Protein AF-A0A3D2W6P9-F1 (afdb_monomer_lite)

Structure (mmCIF, N/CA/C/O backbone):
data_AF-A0A3D2W6P9-F1
#
_entry.id   AF-A0A3D2W6P9-F1
#
loop_
_atom_site.group_PDB
_atom_site.id
_atom_site.type_symbol
_atom_site.label_atom_id
_atom_site.label_alt_id
_atom_site.label_comp_id
_atom_site.label_asym_id
_atom_site.label_entity_id
_atom_site.label_seq_id
_atom_site.pdbx_PDB_ins_code
_atom_site.Cartn_x
_atom_site.Cartn_y
_atom_site.Cartn_z
_atom_site.occupancy
_atom_site.B_iso_or_equiv
_atom_site.auth_seq_id
_atom_site.auth_comp_id
_atom_site.auth_asym_id
_atom_site.auth_atom_id
_atom_site.pdbx_PDB_model_num
ATOM 1 N N . MET A 1 1 ? -15.279 -8.819 -7.858 1.00 49.12 1 MET A N 1
ATOM 2 C CA . MET A 1 1 ? -14.500 -8.259 -6.736 1.00 49.12 1 MET A CA 1
ATOM 3 C C . MET A 1 1 ? -13.174 -8.991 -6.681 1.00 49.12 1 MET A C 1
ATOM 5 O O . MET A 1 1 ? -13.161 -10.176 -6.988 1.00 49.12 1 MET A O 1
ATOM 9 N N . GLY A 1 2 ? -12.069 -8.285 -6.439 1.00 54.91 2 GLY A N 1
ATOM 10 C CA . GLY A 1 2 ? -10.730 -8.873 -6.526 1.00 54.91 2 GLY A CA 1
ATOM 11 C C . GLY A 1 2 ? -10.516 -9.953 -5.467 1.00 54.91 2 GLY A C 1
ATOM 12 O O . GLY A 1 2 ? -10.884 -9.763 -4.313 1.00 54.91 2 GLY A O 1
ATOM 13 N N . THR A 1 3 ? -9.892 -11.067 -5.842 1.00 71.12 3 THR A N 1
ATOM 14 C CA . THR A 1 3 ? -9.556 -12.209 -4.966 1.00 71.12 3 THR A CA 1
ATOM 15 C C . THR A 1 3 ? -8.387 -11.905 -4.016 1.00 71.12 3 THR A C 1
ATOM 17 O O . THR A 1 3 ? -7.631 -12.796 -3.643 1.00 71.12 3 THR A O 1
ATOM 20 N N . HIS A 1 4 ? -8.178 -10.629 -3.687 1.00 79.50 4 HIS A N 1
ATOM 21 C CA . HIS A 1 4 ? -7.006 -10.133 -2.963 1.00 79.50 4 HIS A CA 1
ATOM 22 C C . HIS A 1 4 ? -7.247 -10.006 -1.456 1.00 79.50 4 HIS A C 1
ATOM 24 O O . HIS A 1 4 ? -6.294 -9.827 -0.705 1.00 79.50 4 HIS A O 1
ATOM 30 N N . ILE A 1 5 ? -8.503 -10.106 -1.013 1.00 87.06 5 ILE A N 1
ATOM 31 C CA . ILE A 1 5 ? -8.883 -10.078 0.399 1.00 87.06 5 ILE A CA 1
ATOM 32 C C . ILE A 1 5 ? -9.415 -11.456 0.758 1.00 87.06 5 ILE A C 1
ATOM 34 O O . ILE A 1 5 ? -10.319 -11.976 0.104 1.00 87.06 5 ILE A O 1
ATOM 38 N N . LYS A 1 6 ? -8.807 -12.062 1.774 1.00 90.44 6 LYS A N 1
ATOM 39 C CA . LYS A 1 6 ? -9.182 -13.385 2.257 1.00 90.44 6 LYS A CA 1
ATOM 40 C C . LYS A 1 6 ? -10.463 -13.286 3.093 1.00 90.44 6 LYS A C 1
ATOM 42 O O . LYS A 1 6 ? -10.614 -12.367 3.894 1.00 90.44 6 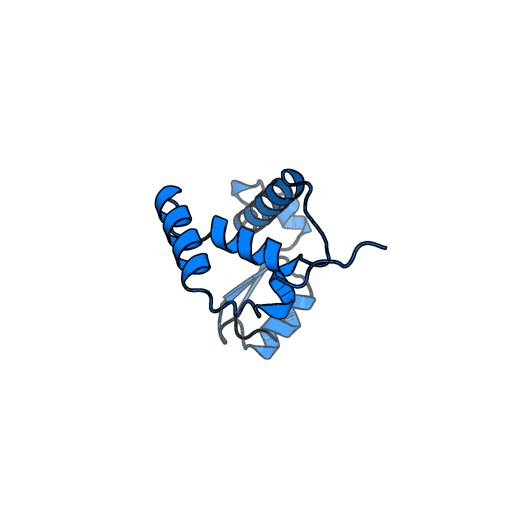LYS A O 1
ATOM 47 N N . GLU A 1 7 ? -11.368 -14.246 2.923 1.00 92.31 7 GLU A N 1
ATOM 48 C CA . GLU A 1 7 ? -12.567 -14.364 3.760 1.00 92.31 7 GLU A CA 1
ATOM 49 C C . GLU A 1 7 ? -12.202 -14.525 5.243 1.00 92.31 7 GLU A C 1
ATOM 51 O O . GLU A 1 7 ? -11.206 -15.171 5.590 1.00 92.31 7 GLU A O 1
ATOM 56 N N . GLY A 1 8 ? -13.005 -13.919 6.120 1.00 91.44 8 GLY A N 1
ATOM 57 C CA . GLY A 1 8 ? -12.770 -13.924 7.567 1.00 91.44 8 GLY A CA 1
ATOM 58 C C . GLY A 1 8 ? -11.585 -13.073 8.042 1.00 91.44 8 GLY A C 1
ATOM 59 O O . GLY A 1 8 ? -11.225 -13.140 9.217 1.00 91.44 8 GLY A O 1
ATOM 60 N N . SER A 1 9 ? -10.956 -12.281 7.166 1.00 93.50 9 SER A N 1
ATOM 61 C CA . SER A 1 9 ? -9.928 -11.309 7.561 1.00 93.50 9 SER A CA 1
ATOM 62 C C . SER A 1 9 ? -10.478 -10.210 8.485 1.00 93.50 9 SER A C 1
ATOM 64 O O . SER A 1 9 ? -11.688 -10.028 8.629 1.00 93.50 9 SER A O 1
ATOM 66 N N . HIS A 1 10 ? -9.564 -9.469 9.117 1.00 94.56 10 HIS A N 1
ATOM 67 C CA . HIS A 1 10 ? -9.880 -8.320 9.962 1.00 94.56 10 HIS A CA 1
ATOM 68 C C . HIS A 1 10 ? -9.603 -7.008 9.215 1.00 94.56 10 HIS A C 1
ATOM 70 O O . HIS A 1 10 ? -8.506 -6.830 8.683 1.00 94.56 10 HIS A O 1
ATOM 76 N N . LEU A 1 11 ? -10.591 -6.113 9.156 1.00 92.75 11 LEU A N 1
ATOM 77 C CA . LEU A 1 11 ? -10.521 -4.826 8.467 1.00 92.75 11 LEU A CA 1
ATOM 78 C C . LEU A 1 11 ? -10.464 -3.671 9.470 1.00 92.75 11 LEU A C 1
ATOM 80 O O . LEU A 1 11 ? -11.416 -3.458 10.213 1.00 92.75 11 LEU A O 1
ATOM 84 N N . VAL A 1 12 ? -9.397 -2.880 9.427 1.00 92.94 12 VAL A N 1
ATOM 85 C CA . VAL A 1 12 ? -9.272 -1.640 10.205 1.00 92.94 12 VAL A CA 1
ATOM 86 C C . VAL A 1 12 ? -9.541 -0.456 9.277 1.00 92.94 12 VAL A C 1
ATOM 88 O O . VAL A 1 12 ? -8.883 -0.344 8.241 1.00 92.94 12 VAL A O 1
ATOM 91 N N . HIS A 1 13 ? -10.526 0.391 9.590 1.00 91.31 13 HIS A N 1
ATOM 92 C CA . HIS A 1 13 ? -10.957 1.463 8.683 1.00 91.31 13 HIS A CA 1
ATOM 93 C C . HIS A 1 13 ? -11.546 2.694 9.395 1.00 91.31 13 HIS A C 1
ATOM 95 O O . HIS A 1 13 ? -11.805 2.691 10.593 1.00 91.31 13 HIS A O 1
ATOM 101 N N . ASP A 1 14 ? -11.781 3.755 8.624 1.00 88.50 14 ASP A N 1
ATOM 102 C CA . ASP A 1 14 ? -12.238 5.091 9.046 1.00 88.50 14 ASP A CA 1
ATOM 103 C C . ASP A 1 14 ? -13.773 5.266 9.103 1.00 88.50 14 ASP A C 1
ATOM 105 O O . ASP A 1 14 ? -14.289 6.387 9.117 1.00 88.50 14 ASP A O 1
ATOM 109 N N . GLY A 1 15 ? -14.513 4.155 9.055 1.00 86.75 15 GLY A N 1
ATOM 110 C CA . GLY A 1 15 ? -15.978 4.160 9.024 1.00 86.75 15 GLY A CA 1
ATOM 111 C C . GLY A 1 15 ? -16.638 4.400 7.665 1.00 86.75 15 GLY A C 1
ATOM 112 O O . GLY A 1 15 ? -17.863 4.543 7.599 1.00 86.75 15 GLY A O 1
ATOM 113 N N . GLU A 1 16 ? -15.890 4.409 6.551 1.00 86.12 16 GLU A N 1
ATOM 114 C CA . GLU A 1 16 ? -16.517 4.618 5.239 1.00 86.12 16 GLU A CA 1
ATOM 115 C C . GLU A 1 16 ? -17.581 3.547 4.910 1.00 86.12 16 GLU A C 1
ATOM 117 O O . GLU A 1 16 ? -17.364 2.339 5.034 1.00 86.12 16 GLU A O 1
ATOM 122 N N . LYS A 1 17 ? -18.758 3.986 4.438 1.00 86.06 17 LYS A N 1
ATOM 123 C CA . LYS A 1 17 ? -19.912 3.106 4.157 1.00 86.06 17 LYS A CA 1
ATOM 124 C C . LYS A 1 17 ? -19.617 2.028 3.113 1.00 86.06 17 LYS A C 1
ATOM 126 O O . LYS A 1 17 ? -20.239 0.968 3.151 1.00 86.06 17 LYS A O 1
ATOM 131 N N . SER A 1 18 ? -18.703 2.300 2.185 1.00 84.56 18 SER A N 1
ATOM 132 C CA . SER A 1 18 ? -18.274 1.366 1.140 1.00 84.56 18 SER A CA 1
ATOM 133 C C . SER A 1 18 ? -17.648 0.092 1.726 1.00 84.56 18 SER A C 1
ATOM 135 O O . SER A 1 18 ? -17.839 -0.991 1.171 1.00 84.56 18 SER A O 1
ATOM 137 N N . HIS A 1 19 ? -17.011 0.182 2.897 1.00 88.56 19 HIS A N 1
ATOM 138 C CA . HIS A 1 19 ? -16.408 -0.957 3.588 1.00 88.56 19 HIS A CA 1
ATOM 139 C C . HIS A 1 19 ? -17.437 -1.964 4.117 1.00 88.56 19 HIS A C 1
ATOM 141 O O . HIS A 1 19 ? -17.138 -3.153 4.193 1.00 88.56 19 HIS A O 1
ATOM 147 N N . ARG A 1 20 ? -18.677 -1.541 4.409 1.00 89.88 20 ARG A N 1
ATOM 148 C CA . ARG A 1 20 ? -19.727 -2.447 4.920 1.00 89.88 20 ARG A CA 1
ATOM 149 C C . ARG A 1 20 ? -20.062 -3.562 3.941 1.00 89.88 20 ARG A C 1
ATOM 151 O O . ARG A 1 20 ? -20.171 -4.715 4.339 1.00 89.88 20 ARG A O 1
ATOM 158 N N . VAL A 1 21 ? -20.141 -3.228 2.653 1.00 90.44 21 VAL A N 1
ATOM 159 C CA . VAL A 1 21 ? -20.403 -4.212 1.593 1.00 90.44 21 VAL A CA 1
ATOM 160 C C . VAL A 1 21 ? -19.303 -5.272 1.562 1.00 90.44 21 VAL A C 1
ATOM 162 O O . VAL A 1 21 ? -19.586 -6.454 1.399 1.00 90.44 21 VAL A O 1
ATOM 165 N N . LEU A 1 22 ? -18.050 -4.854 1.749 1.00 89.19 22 LEU A N 1
ATOM 166 C CA . LEU A 1 22 ? -16.906 -5.757 1.772 1.00 89.19 22 LEU A CA 1
ATOM 167 C C . LEU A 1 22 ? -16.933 -6.680 3.000 1.00 89.19 22 LEU A C 1
ATOM 169 O O . LEU A 1 22 ? -16.697 -7.880 2.864 1.00 89.19 22 LEU A O 1
ATOM 173 N N . ILE A 1 23 ? -17.253 -6.126 4.174 1.00 91.81 23 ILE A N 1
ATOM 174 C CA . ILE A 1 23 ? -17.369 -6.873 5.433 1.00 91.81 23 ILE A CA 1
ATOM 175 C C . ILE A 1 23 ? -18.445 -7.954 5.324 1.00 91.81 23 ILE A C 1
ATOM 177 O O . ILE A 1 23 ? -18.183 -9.111 5.640 1.00 91.81 23 ILE A O 1
ATOM 181 N N . GLU A 1 24 ? -19.629 -7.594 4.829 1.00 92.00 24 GLU A N 1
ATOM 182 C CA . GLU A 1 24 ? -20.757 -8.518 4.688 1.00 92.00 24 GLU A CA 1
ATOM 183 C C . GLU A 1 24 ? -20.469 -9.628 3.673 1.00 92.00 24 GLU A C 1
ATOM 185 O O . GLU A 1 24 ? -20.723 -10.799 3.947 1.00 92.00 24 GLU A O 1
ATOM 190 N N . GLN A 1 25 ? -19.917 -9.280 2.506 1.00 91.12 25 GLN A N 1
ATOM 191 C CA . GLN A 1 25 ? -19.705 -10.248 1.428 1.00 91.12 25 GLN A CA 1
ATOM 192 C C . GLN A 1 25 ? -18.583 -11.247 1.711 1.00 91.12 25 GLN A C 1
ATOM 194 O O . GLN A 1 25 ? -18.668 -12.382 1.252 1.00 91.12 25 GLN A O 1
ATOM 199 N N . LEU A 1 26 ? -17.542 -10.838 2.442 1.00 91.12 26 LEU A N 1
ATOM 200 C CA . LEU A 1 26 ? -16.392 -11.693 2.759 1.00 91.12 26 LEU A CA 1
ATOM 201 C C . LEU A 1 26 ? -16.409 -12.219 4.204 1.00 91.12 26 LEU A C 1
ATOM 203 O O . LEU A 1 26 ? -15.440 -12.847 4.638 1.00 91.12 26 LEU A O 1
ATOM 207 N N . GLY A 1 27 ? -17.479 -11.947 4.959 1.00 93.00 27 GLY A N 1
ATOM 208 C CA . GLY A 1 27 ? -17.606 -12.342 6.363 1.00 93.00 27 GLY A CA 1
ATOM 209 C C . GLY A 1 27 ? -16.464 -11.813 7.234 1.00 93.00 27 GLY A C 1
ATOM 210 O O . GLY A 1 27 ? -15.926 -12.554 8.056 1.00 93.00 27 GLY A O 1
ATOM 211 N N . LEU A 1 28 ? -16.033 -10.570 7.003 1.00 94.19 28 LEU A N 1
ATOM 212 C CA . LEU A 1 28 ? -14.902 -9.976 7.716 1.00 94.19 28 LEU A CA 1
ATOM 213 C C . LEU A 1 28 ? -15.290 -9.589 9.146 1.00 94.19 28 LEU A C 1
ATOM 215 O O . LEU A 1 28 ? -16.450 -9.330 9.457 1.00 94.19 28 LEU A O 1
ATOM 219 N N . THR A 1 29 ? -14.285 -9.478 10.005 1.00 95.50 29 THR A N 1
ATOM 220 C CA . THR A 1 29 ? -14.405 -8.708 11.251 1.00 95.50 29 THR A CA 1
ATOM 221 C C . THR A 1 29 ? -13.867 -7.302 11.009 1.00 95.50 29 THR A C 1
ATOM 223 O O . THR A 1 29 ? -13.025 -7.125 10.129 1.00 95.50 29 THR A O 1
ATOM 226 N N . SER A 1 30 ? -14.330 -6.297 11.754 1.00 94.38 30 SER A N 1
ATOM 227 C CA . SER A 1 30 ? -13.864 -4.923 11.548 1.00 94.38 30 SER A CA 1
ATOM 228 C C . SER A 1 30 ? -13.636 -4.142 12.835 1.00 94.38 30 SER A C 1
ATOM 230 O O . SER A 1 30 ? -14.313 -4.357 13.840 1.00 94.38 30 SER A O 1
ATOM 232 N N . GLU A 1 31 ? -12.691 -3.214 12.756 1.00 94.75 31 GLU A N 1
ATOM 233 C CA . GLU A 1 31 ? -12.420 -2.164 13.728 1.00 94.75 31 GLU A CA 1
ATOM 234 C C . GLU A 1 31 ? -12.590 -0.811 13.028 1.00 94.75 31 GLU A C 1
ATOM 236 O O . GLU A 1 31 ? -11.951 -0.530 12.010 1.00 94.75 31 GLU A O 1
ATOM 241 N N . GLU A 1 32 ? -13.507 0.001 13.549 1.00 94.00 32 GLU A N 1
ATOM 242 C CA . GLU A 1 32 ? -13.918 1.269 12.954 1.00 94.00 32 GLU A CA 1
ATOM 243 C C . GLU A 1 32 ? -13.451 2.433 13.830 1.00 94.00 32 GLU A C 1
ATOM 245 O O . GLU A 1 32 ? -13.693 2.449 15.038 1.00 94.00 32 GLU A O 1
ATOM 250 N N . TYR A 1 33 ? -12.822 3.422 13.201 1.00 92.06 33 TYR A N 1
AT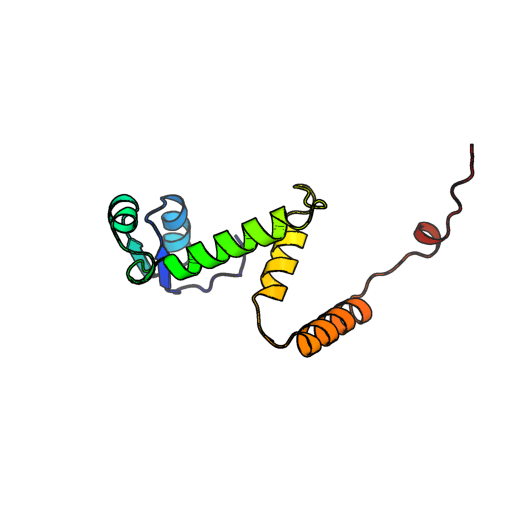OM 251 C CA . TYR A 1 33 ? -12.374 4.648 13.845 1.00 92.06 33 TYR A CA 1
ATOM 252 C C . TYR A 1 33 ? -13.075 5.862 13.243 1.00 92.06 33 TYR A C 1
ATOM 254 O O . TYR A 1 33 ? -13.041 6.071 12.033 1.00 92.06 33 TYR A O 1
ATOM 262 N N . ASP A 1 34 ? -13.681 6.690 14.093 1.00 90.06 34 ASP A N 1
ATOM 263 C CA . ASP A 1 34 ? -14.355 7.907 13.648 1.00 90.06 34 ASP A CA 1
ATOM 264 C C . ASP A 1 34 ? -13.347 8.941 13.123 1.00 90.06 34 ASP A C 1
ATOM 266 O O . ASP A 1 34 ? -12.398 9.331 13.808 1.00 90.06 34 ASP A O 1
ATOM 270 N N . SER A 1 35 ? -13.572 9.412 11.898 1.00 86.00 35 SER A N 1
ATOM 271 C CA . SER A 1 35 ? -12.684 10.362 11.224 1.00 86.00 35 SER A CA 1
ATOM 272 C C . SER A 1 35 ? -12.522 11.700 11.958 1.00 86.00 35 SER A C 1
ATOM 274 O O . SER A 1 35 ? -11.476 12.338 11.829 1.00 86.00 35 SER A O 1
ATOM 276 N N . ASP A 1 36 ? -13.533 12.168 12.691 1.00 88.31 36 ASP A N 1
ATOM 277 C CA . ASP A 1 36 ? -13.460 13.425 13.438 1.00 88.31 36 ASP A CA 1
ATOM 278 C C . ASP A 1 36 ? -12.708 13.260 14.760 1.00 88.31 36 ASP A C 1
ATOM 280 O O . ASP A 1 36 ? -12.034 14.198 15.192 1.00 88.31 36 ASP A O 1
ATOM 284 N N . GLU A 1 37 ? -12.736 12.069 15.358 1.00 89.38 37 GLU A N 1
ATOM 285 C CA . GLU A 1 37 ? -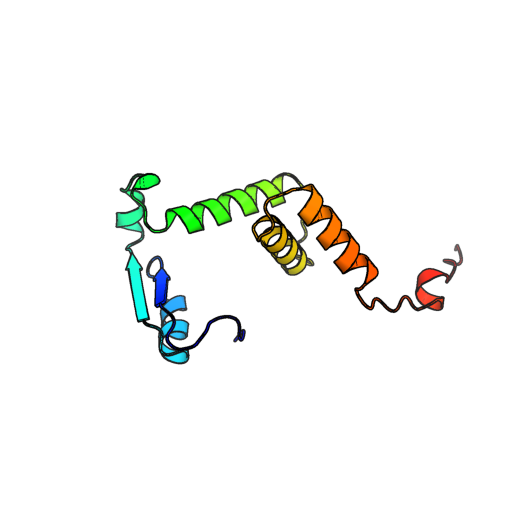11.867 11.731 16.486 1.00 89.38 37 GLU A CA 1
ATOM 286 C C . GLU A 1 37 ? -10.409 11.541 16.047 1.00 89.38 37 GLU A C 1
ATOM 288 O O . GLU A 1 37 ? -9.505 12.097 16.671 1.00 89.38 37 GLU A O 1
ATOM 293 N N . LEU A 1 38 ? -10.165 10.859 14.922 1.00 88.81 38 LEU A N 1
ATOM 294 C CA . LEU A 1 38 ? -8.812 10.637 14.395 1.00 88.81 38 LEU A CA 1
ATOM 295 C C . LEU A 1 38 ? -8.056 11.943 14.114 1.00 88.81 38 LEU A C 1
ATOM 297 O O . LEU A 1 38 ? -6.859 12.028 14.374 1.00 88.81 38 LEU A O 1
ATOM 301 N N . LYS A 1 39 ? -8.744 12.989 13.637 1.00 86.56 39 LYS A N 1
ATOM 302 C CA . LYS A 1 39 ? -8.143 14.316 13.381 1.00 86.56 39 LYS A CA 1
ATOM 303 C C . LYS A 1 39 ? -7.632 15.020 14.641 1.00 86.56 39 LYS A C 1
ATOM 305 O O . LYS A 1 39 ? -6.868 15.976 14.524 1.00 86.56 39 LYS A O 1
ATOM 310 N N . LYS A 1 40 ? -8.103 14.618 15.824 1.00 92.38 40 LYS A N 1
ATOM 311 C CA . LYS A 1 40 ? -7.690 15.198 17.112 1.00 92.38 40 LYS A CA 1
ATOM 312 C C . LYS A 1 40 ? -6.458 14.499 17.687 1.00 92.38 40 LYS A C 1
ATOM 314 O O . LYS A 1 40 ? -5.843 15.035 18.607 1.00 92.38 40 LYS A O 1
ATOM 319 N N . LEU A 1 41 ? -6.128 13.311 17.182 1.00 91.56 41 LEU A N 1
ATOM 320 C CA . LEU A 1 41 ? -4.971 12.535 17.608 1.00 91.56 41 LEU A CA 1
ATOM 321 C C . LEU A 1 41 ? -3.700 13.069 16.944 1.00 91.56 41 LEU A C 1
ATOM 323 O O . LEU A 1 41 ? -3.738 13.652 15.861 1.00 91.56 41 LEU A O 1
ATOM 327 N N . SER A 1 42 ? -2.560 12.864 17.603 1.00 92.06 42 SER A N 1
ATOM 328 C CA . SER A 1 42 ? -1.268 13.045 16.944 1.00 92.06 42 SER A CA 1
ATOM 329 C C . SER A 1 42 ? -1.022 11.900 15.957 1.00 92.06 42 SER A C 1
ATOM 331 O O . SER A 1 42 ? -1.579 10.817 16.132 1.00 92.06 42 SER A O 1
ATOM 333 N N . ASP A 1 43 ? -0.147 12.099 14.967 1.00 88.25 43 ASP A N 1
ATOM 334 C CA . ASP A 1 43 ? 0.208 11.048 13.996 1.00 88.25 43 ASP A CA 1
ATOM 335 C C . ASP A 1 43 ? 0.650 9.747 14.696 1.00 88.25 43 ASP A C 1
ATOM 337 O O . ASP A 1 43 ? 0.255 8.655 14.307 1.00 88.25 43 ASP A O 1
ATOM 341 N N . LYS A 1 44 ? 1.380 9.851 15.817 1.00 90.75 44 LYS A N 1
ATOM 342 C CA . LYS A 1 44 ? 1.848 8.687 16.594 1.00 90.75 44 LYS A CA 1
ATOM 343 C C . LYS A 1 44 ? 0.729 7.894 17.266 1.00 90.75 44 LYS A C 1
ATOM 345 O O . LYS A 1 44 ? 0.906 6.704 17.511 1.00 90.75 44 LYS A O 1
ATOM 350 N N . ASP A 1 45 ? -0.364 8.565 17.608 1.00 92.62 45 ASP A N 1
ATOM 351 C CA . ASP A 1 45 ? -1.500 7.970 18.312 1.00 92.62 45 ASP A CA 1
ATOM 352 C C . ASP A 1 45 ? -2.614 7.560 17.340 1.00 92.62 45 ASP A C 1
ATOM 354 O O . ASP A 1 45 ? -3.588 6.931 17.748 1.00 92.62 45 ASP A O 1
ATOM 358 N N . ASN A 1 46 ? -2.491 7.922 16.060 1.00 92.38 46 ASN A N 1
ATOM 359 C CA . ASN A 1 46 ? -3.477 7.622 15.040 1.00 92.38 46 ASN A CA 1
ATOM 360 C C . ASN A 1 46 ? -3.280 6.182 14.515 1.00 92.38 46 ASN A C 1
ATOM 362 O O . ASN A 1 46 ? -2.298 5.902 13.826 1.00 92.38 46 ASN A O 1
ATOM 366 N N . PRO A 1 47 ? -4.224 5.259 14.764 1.00 92.00 47 PRO A N 1
ATOM 367 C CA . PRO A 1 47 ? -4.109 3.864 14.331 1.00 92.00 47 PRO A CA 1
ATOM 368 C C . PRO A 1 47 ? -4.101 3.697 12.804 1.00 92.00 47 PRO A C 1
ATOM 370 O O . PRO A 1 47 ? -3.622 2.682 12.299 1.00 92.00 47 PRO A O 1
ATOM 373 N N . LEU A 1 48 ? -4.594 4.689 12.053 1.00 92.88 48 LEU A N 1
ATOM 374 C CA . LEU A 1 48 ? -4.582 4.700 10.588 1.00 92.88 48 LEU A CA 1
ATOM 375 C C . LEU A 1 48 ? -3.360 5.424 9.998 1.00 92.88 48 LEU A C 1
ATOM 377 O O . LEU A 1 48 ? -3.227 5.488 8.773 1.00 92.88 48 LEU A O 1
ATOM 381 N N . ASP A 1 49 ? -2.450 5.941 10.831 1.00 92.31 49 ASP A N 1
ATOM 382 C CA . ASP A 1 49 ? -1.230 6.621 10.380 1.00 92.31 49 ASP A CA 1
ATOM 383 C C . ASP A 1 49 ? -0.386 5.792 9.395 1.00 92.31 49 ASP A C 1
ATOM 385 O O . ASP A 1 49 ? -0.021 6.325 8.345 1.00 92.31 49 ASP A O 1
ATOM 389 N N . PRO A 1 50 ? -0.184 4.469 9.588 1.00 91.31 50 PRO A N 1
ATOM 390 C CA . PRO A 1 50 ? 0.560 3.662 8.620 1.00 91.31 50 PRO A CA 1
ATOM 391 C C . PRO A 1 50 ? -0.031 3.697 7.200 1.00 91.31 50 PRO A C 1
ATOM 393 O O . PRO A 1 50 ? 0.707 3.681 6.213 1.00 91.31 50 PRO A O 1
ATOM 396 N N . ILE A 1 51 ? -1.360 3.772 7.077 1.00 90.12 51 ILE A N 1
ATOM 397 C CA . ILE A 1 51 ? -2.050 3.879 5.784 1.00 90.12 51 ILE A CA 1
ATOM 398 C C . ILE A 1 51 ? -1.911 5.296 5.215 1.00 90.12 51 ILE A C 1
ATOM 400 O O . ILE A 1 51 ? -1.654 5.468 4.018 1.00 90.12 51 ILE A O 1
ATOM 404 N N . ASN A 1 52 ? -2.019 6.316 6.068 1.00 90.00 52 ASN A N 1
ATOM 405 C CA . ASN A 1 52 ? -1.815 7.710 5.676 1.00 90.00 52 ASN A CA 1
ATOM 406 C C . ASN A 1 52 ? -0.394 7.957 5.153 1.00 90.00 52 ASN A C 1
ATOM 408 O O . ASN A 1 52 ? -0.222 8.645 4.141 1.00 90.00 52 ASN A O 1
ATOM 412 N N . GLU A 1 53 ? 0.611 7.336 5.767 1.00 91.31 53 GLU A N 1
ATOM 413 C CA . GLU A 1 53 ? 2.000 7.384 5.317 1.00 91.31 53 GLU A CA 1
ATOM 414 C C . GLU A 1 53 ? 2.173 6.760 3.928 1.00 91.31 53 GLU A C 1
ATOM 416 O O . GLU A 1 53 ? 2.769 7.378 3.039 1.00 91.31 53 GLU A O 1
ATOM 421 N N . ILE A 1 54 ? 1.564 5.597 3.663 1.00 91.81 54 ILE A N 1
ATOM 422 C CA . ILE A 1 54 ? 1.569 4.991 2.320 1.00 91.81 54 ILE A CA 1
ATOM 423 C C . ILE A 1 54 ? 0.944 5.946 1.290 1.00 91.81 54 ILE A C 1
ATOM 425 O O . ILE A 1 54 ? 1.514 6.164 0.215 1.00 91.81 54 ILE A O 1
ATOM 429 N N . HIS A 1 55 ? -0.189 6.578 1.617 1.00 90.81 55 HIS A N 1
ATOM 430 C CA . HIS A 1 55 ? -0.820 7.572 0.744 1.00 90.81 55 HIS A CA 1
ATOM 431 C C . HIS A 1 55 ? 0.080 8.791 0.494 1.00 90.81 55 HIS A C 1
ATOM 433 O O . HIS A 1 55 ? 0.147 9.298 -0.632 1.00 90.81 55 HIS A O 1
ATOM 439 N N . SER A 1 56 ? 0.774 9.273 1.526 1.00 92.00 56 SER A N 1
ATOM 440 C CA . SER A 1 56 ? 1.717 10.389 1.438 1.00 92.00 56 SER A CA 1
ATOM 441 C C . SER A 1 56 ? 2.891 10.054 0.514 1.00 92.00 56 SER A C 1
ATOM 443 O O . SER A 1 56 ? 3.187 10.809 -0.422 1.00 92.00 56 SER A O 1
ATOM 445 N N . LEU A 1 57 ? 3.505 8.883 0.702 1.00 90.81 57 LEU A N 1
ATOM 446 C CA . LEU A 1 57 ? 4.602 8.380 -0.124 1.00 90.81 57 LEU A CA 1
ATOM 447 C C . LEU A 1 57 ? 4.181 8.216 -1.586 1.00 90.81 57 LEU A C 1
ATOM 449 O O . LEU A 1 57 ? 4.866 8.722 -2.476 1.00 90.81 57 LEU A O 1
ATOM 453 N N . ALA A 1 58 ? 3.023 7.602 -1.840 1.00 90.69 58 ALA A N 1
ATOM 454 C CA . ALA A 1 58 ? 2.493 7.423 -3.188 1.00 90.69 58 ALA A CA 1
ATOM 455 C C . ALA A 1 58 ? 2.274 8.770 -3.899 1.00 90.69 58 ALA A C 1
ATOM 457 O O . ALA A 1 58 ? 2.699 8.960 -5.042 1.00 90.69 58 ALA A O 1
ATOM 458 N N . LYS A 1 59 ? 1.672 9.752 -3.211 1.00 89.81 59 LYS A N 1
ATOM 459 C CA . LYS A 1 59 ? 1.469 11.108 -3.752 1.00 89.81 59 LYS A CA 1
ATOM 460 C C . LYS A 1 59 ? 2.792 11.806 -4.055 1.00 89.81 59 LYS A C 1
ATOM 462 O O . LYS A 1 59 ? 2.908 12.449 -5.098 1.00 89.81 59 LYS A O 1
ATOM 467 N N . ARG A 1 60 ? 3.781 11.710 -3.162 1.00 90.69 60 ARG A N 1
ATOM 468 C CA . ARG A 1 60 ? 5.114 12.300 -3.365 1.00 90.69 60 ARG A CA 1
ATOM 469 C C . ARG A 1 60 ? 5.825 11.669 -4.557 1.00 90.69 60 ARG A C 1
ATOM 471 O O . ARG A 1 60 ? 6.360 12.405 -5.380 1.00 90.69 60 ARG A O 1
ATOM 478 N N . PHE A 1 61 ? 5.772 10.344 -4.671 1.00 88.62 61 PHE A N 1
ATOM 479 C CA . PHE A 1 61 ? 6.351 9.602 -5.787 1.00 88.62 61 PHE A CA 1
ATOM 480 C C . PHE A 1 61 ? 5.744 10.037 -7.125 1.00 88.62 61 PHE A C 1
ATOM 482 O O . PHE A 1 61 ? 6.467 10.460 -8.023 1.00 88.62 61 PHE A O 1
ATOM 489 N N . MET A 1 62 ? 4.411 10.048 -7.233 1.00 88.00 62 MET A N 1
ATOM 490 C CA . MET A 1 62 ? 3.729 10.478 -8.459 1.00 88.00 62 MET A CA 1
ATOM 491 C C . MET A 1 62 ? 4.024 11.942 -8.815 1.00 88.00 62 MET A C 1
ATOM 493 O O . MET A 1 62 ? 4.243 12.256 -9.978 1.00 88.00 62 MET A O 1
ATOM 497 N N . LYS A 1 63 ? 4.084 12.851 -7.830 1.00 87.12 63 LYS A N 1
ATOM 498 C CA . LYS A 1 63 ? 4.430 14.266 -8.075 1.00 87.12 63 LYS A CA 1
ATOM 499 C C . LYS A 1 63 ? 5.871 14.459 -8.548 1.00 87.12 63 LYS A C 1
ATOM 501 O O . LYS A 1 63 ? 6.127 15.366 -9.333 1.00 87.12 63 LYS A O 1
ATOM 506 N N . ALA A 1 64 ? 6.804 13.644 -8.059 1.00 88.56 64 ALA A N 1
ATOM 507 C CA . ALA A 1 64 ? 8.208 13.713 -8.455 1.00 88.56 64 ALA A CA 1
ATOM 508 C C . ALA A 1 64 ? 8.439 13.236 -9.900 1.00 88.56 64 ALA A C 1
ATOM 510 O O . ALA A 1 64 ? 9.447 13.590 -10.512 1.00 88.56 64 ALA A O 1
ATOM 511 N N . HIS A 1 65 ? 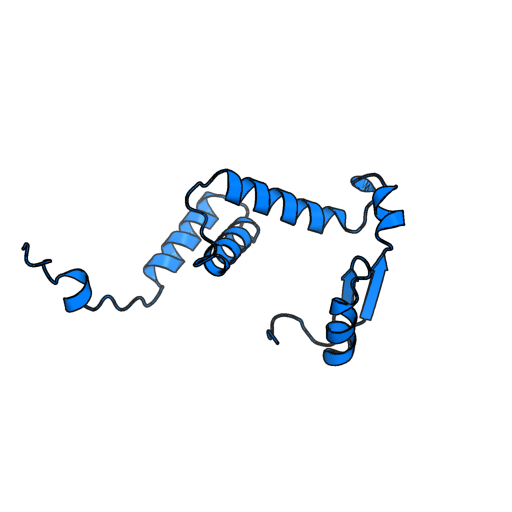7.507 12.463 -10.463 1.00 84.88 65 HIS A N 1
ATOM 512 C CA . HIS A 1 65 ? 7.617 11.898 -11.800 1.00 84.88 65 HIS A CA 1
ATOM 513 C C . HIS A 1 65 ? 6.524 12.454 -12.723 1.00 84.88 65 HIS A C 1
ATOM 515 O O . HIS A 1 65 ? 5.394 11.978 -12.751 1.00 84.88 65 HIS A O 1
ATOM 521 N N . GLY A 1 66 ? 6.881 13.444 -13.549 1.00 72.75 66 GLY A N 1
ATOM 522 C CA . GLY A 1 66 ? 5.958 14.132 -14.470 1.00 72.75 66 GLY A CA 1
ATOM 523 C C . GLY A 1 66 ? 5.350 13.276 -15.595 1.00 72.75 66 GLY A C 1
ATOM 524 O O . GLY A 1 66 ? 4.640 13.813 -16.437 1.00 72.75 66 GLY A O 1
ATOM 525 N N . GLY A 1 67 ? 5.627 11.968 -15.628 1.00 74.69 67 GLY A N 1
ATOM 526 C CA . GLY A 1 67 ? 5.047 11.003 -16.571 1.00 74.69 67 GLY A CA 1
ATOM 527 C C . GLY A 1 67 ? 3.739 10.361 -16.095 1.00 74.69 67 GLY A C 1
ATOM 528 O O . GLY A 1 67 ? 3.243 9.445 -16.750 1.00 74.69 67 GLY A O 1
ATOM 529 N N . TYR A 1 68 ? 3.202 10.791 -14.950 1.00 77.69 68 TYR A N 1
ATOM 530 C CA . TYR A 1 68 ? 1.918 10.312 -14.449 1.00 77.69 68 TYR A CA 1
ATOM 531 C C . TYR A 1 68 ? 0.788 10.590 -15.453 1.00 77.69 68 TYR A C 1
ATOM 533 O O . TYR A 1 68 ? 0.533 11.739 -15.817 1.00 77.69 68 TYR A O 1
ATOM 541 N N . ASN A 1 69 ? 0.078 9.533 -15.854 1.00 81.94 69 ASN A N 1
ATOM 542 C CA . ASN A 1 69 ? -1.152 9.607 -16.630 1.00 81.94 69 ASN A CA 1
ATOM 543 C C . ASN A 1 69 ? -2.234 8.763 -15.931 1.00 81.94 69 ASN A C 1
ATOM 545 O O . ASN A 1 69 ? -1.960 7.736 -15.315 1.00 81.94 69 ASN A O 1
ATOM 549 N N . ARG A 1 70 ? -3.492 9.191 -16.016 1.00 83.19 70 ARG A N 1
ATOM 550 C CA . ARG A 1 70 ? 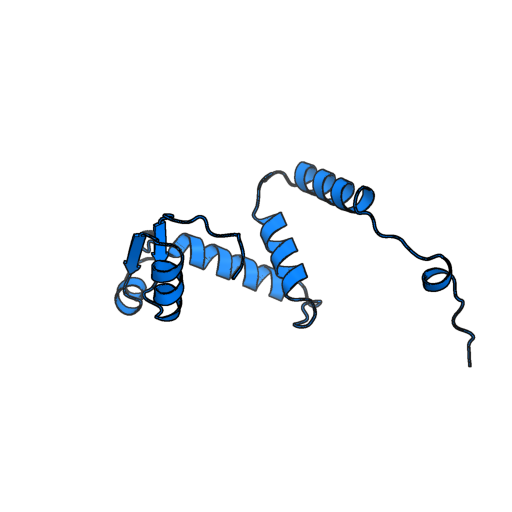-4.625 8.401 -15.523 1.00 83.19 70 ARG A CA 1
ATOM 551 C C . ARG A 1 70 ? -4.823 7.122 -16.337 1.00 83.19 70 ARG A C 1
ATOM 553 O O . ARG A 1 70 ? -5.242 6.123 -15.762 1.00 83.19 70 ARG A O 1
ATOM 560 N N . ASP A 1 71 ? -4.458 7.129 -17.620 1.00 89.31 71 ASP A N 1
ATOM 561 C CA . ASP A 1 71 ? -4.610 5.964 -18.504 1.00 89.31 71 ASP A CA 1
ATOM 562 C C . ASP A 1 71 ? -3.737 4.770 -18.081 1.00 89.31 71 ASP A C 1
ATOM 564 O O . ASP A 1 71 ? -4.072 3.631 -18.388 1.00 89.31 71 ASP A O 1
ATOM 568 N N . ASN A 1 72 ? -2.638 5.015 -17.354 1.00 85.81 72 ASN A N 1
ATOM 569 C CA . ASN A 1 72 ? -1.727 3.981 -16.849 1.00 85.81 72 ASN A CA 1
ATOM 570 C C . ASN A 1 72 ? -1.681 3.918 -15.312 1.00 85.81 72 ASN A C 1
ATOM 572 O O . ASN A 1 72 ? -0.690 3.477 -14.731 1.00 85.81 72 ASN A O 1
ATOM 576 N N . LEU A 1 73 ? -2.756 4.342 -14.633 1.00 87.50 73 LEU A N 1
ATOM 577 C CA . LEU A 1 73 ? -2.816 4.392 -13.167 1.00 87.50 73 LEU A CA 1
ATOM 578 C C . LEU A 1 73 ? -2.489 3.043 -12.505 1.00 87.50 73 LEU A C 1
ATOM 580 O O . LEU A 1 73 ? -1.783 3.019 -11.499 1.00 87.50 73 LEU A O 1
ATOM 584 N N . GLN A 1 74 ? -2.977 1.931 -13.062 1.00 88.75 74 GLN A N 1
ATOM 585 C CA . GLN A 1 74 ? -2.723 0.603 -12.501 1.00 88.75 74 GLN A CA 1
ATOM 586 C C . GLN A 1 74 ? -1.229 0.254 -12.520 1.00 88.75 74 GLN A C 1
ATOM 588 O O . GLN A 1 74 ? -0.717 -0.263 -11.530 1.00 88.75 74 GLN A O 1
ATOM 593 N N . ASP A 1 75 ? -0.513 0.593 -13.593 1.00 88.56 75 ASP A N 1
ATOM 594 C CA . ASP A 1 75 ? 0.929 0.348 -13.700 1.00 88.56 75 ASP A CA 1
ATOM 595 C C . ASP A 1 75 ? 1.714 1.191 -12.689 1.00 88.56 75 ASP A C 1
ATOM 597 O O . ASP A 1 75 ? 2.655 0.701 -12.063 1.00 88.56 75 ASP A O 1
ATOM 601 N N . TRP A 1 76 ? 1.279 2.433 -12.448 1.00 89.06 76 TRP A N 1
ATOM 602 C CA . TRP A 1 76 ? 1.827 3.261 -11.372 1.00 89.06 76 TRP A CA 1
ATOM 603 C C . TRP A 1 76 ? 1.595 2.644 -9.992 1.00 89.06 76 TRP A C 1
ATOM 605 O O . TRP A 1 76 ? 2.519 2.621 -9.182 1.00 89.06 76 TRP A O 1
ATOM 615 N N . MET A 1 77 ? 0.396 2.120 -9.716 1.00 89.62 77 MET A N 1
ATOM 616 C CA . MET A 1 77 ? 0.113 1.451 -8.439 1.00 89.62 77 MET A CA 1
ATOM 617 C C . MET A 1 77 ? 0.942 0.173 -8.274 1.00 89.62 77 MET A C 1
ATOM 619 O O . MET A 1 77 ? 1.471 -0.065 -7.191 1.00 89.62 77 MET A O 1
ATOM 623 N N . ASN A 1 78 ? 1.130 -0.600 -9.347 1.00 90.19 78 ASN A N 1
ATOM 624 C CA . ASN A 1 78 ? 1.988 -1.786 -9.342 1.00 90.19 78 ASN A CA 1
ATOM 625 C C . ASN A 1 78 ? 3.444 -1.414 -9.019 1.00 90.19 78 ASN A C 1
ATOM 627 O O . ASN A 1 78 ? 4.068 -2.049 -8.172 1.00 90.19 78 ASN A O 1
ATOM 631 N N . LEU A 1 79 ? 3.972 -0.353 -9.640 1.00 90.00 79 LEU A N 1
ATOM 632 C CA . LEU A 1 79 ? 5.328 0.132 -9.375 1.00 90.00 79 LEU A CA 1
ATOM 633 C C . LEU A 1 79 ? 5.487 0.638 -7.936 1.00 90.00 79 LEU A C 1
ATOM 635 O O . LEU A 1 79 ? 6.474 0.315 -7.279 1.00 90.00 79 LEU A O 1
ATOM 639 N N . ILE A 1 80 ? 4.518 1.399 -7.420 1.00 90.50 80 ILE A N 1
ATOM 640 C CA . ILE A 1 80 ? 4.536 1.859 -6.024 1.00 90.50 80 ILE A CA 1
ATOM 641 C C . ILE A 1 80 ? 4.502 0.658 -5.074 1.00 90.50 80 ILE A C 1
ATOM 643 O O . ILE A 1 80 ? 5.314 0.592 -4.153 1.00 90.50 80 ILE A O 1
ATOM 647 N N . SER A 1 81 ? 3.628 -0.318 -5.330 1.00 90.50 81 SER A N 1
ATOM 648 C CA . SER A 1 81 ? 3.559 -1.558 -4.551 1.00 90.50 81 SER A CA 1
ATOM 649 C C . SER A 1 81 ? 4.891 -2.309 -4.565 1.00 90.50 81 SER A C 1
ATOM 651 O O . SER A 1 81 ? 5.335 -2.766 -3.518 1.00 90.50 81 SER A O 1
ATOM 653 N N . PHE A 1 82 ? 5.554 -2.402 -5.720 1.00 91.75 82 PHE A N 1
ATOM 654 C CA . PHE A 1 82 ? 6.872 -3.027 -5.855 1.00 91.75 82 PHE A CA 1
ATOM 655 C C . PHE A 1 82 ? 7.967 -2.279 -5.081 1.00 91.75 82 PHE A C 1
ATOM 657 O O . PHE A 1 82 ? 8.860 -2.884 -4.489 1.00 91.75 82 PHE A O 1
ATOM 664 N N . ILE A 1 83 ? 7.922 -0.946 -5.062 1.00 89.06 83 ILE A N 1
ATOM 665 C CA . ILE A 1 83 ? 8.882 -0.135 -4.303 1.00 89.06 83 ILE A CA 1
ATOM 666 C C . ILE A 1 83 ? 8.678 -0.326 -2.795 1.00 89.06 83 ILE A C 1
ATOM 668 O O . ILE A 1 83 ? 9.661 -0.412 -2.062 1.00 89.06 83 ILE A O 1
ATOM 672 N N . LEU A 1 84 ? 7.428 -0.416 -2.335 1.00 88.62 84 LEU A N 1
ATOM 673 C CA . LEU A 1 84 ? 7.093 -0.553 -0.914 1.00 88.62 84 LEU A CA 1
ATOM 674 C C . LEU A 1 84 ? 7.208 -1.991 -0.385 1.00 88.62 84 LEU A C 1
ATOM 676 O O . LEU A 1 84 ? 7.377 -2.173 0.820 1.00 88.62 84 LEU A O 1
ATOM 680 N N . SER A 1 85 ? 7.128 -3.002 -1.253 1.00 89.94 85 SER A N 1
ATOM 681 C CA . SER A 1 85 ? 7.282 -4.405 -0.862 1.00 89.94 85 SER A CA 1
ATOM 682 C C . SER A 1 85 ? 8.723 -4.739 -0.479 1.00 89.94 85 SER A C 1
ATOM 684 O O . SER A 1 85 ? 9.659 -3.984 -0.743 1.00 89.94 85 SER A O 1
ATOM 686 N N . GLU A 1 86 ? 8.931 -5.911 0.109 1.00 88.88 86 GLU A N 1
ATOM 687 C CA . GLU A 1 86 ? 10.269 -6.493 0.199 1.00 88.88 86 GLU A CA 1
ATOM 688 C C . GLU A 1 86 ? 10.776 -6.913 -1.198 1.00 88.88 86 GLU A C 1
ATOM 690 O O . GLU A 1 86 ? 9.955 -7.104 -2.106 1.00 88.88 86 GLU A O 1
ATOM 695 N N . PRO A 1 87 ? 12.102 -7.026 -1.410 1.00 91.81 87 PRO A N 1
ATOM 696 C CA . PRO A 1 87 ? 13.196 -6.663 -0.497 1.00 91.81 87 PRO A CA 1
ATOM 697 C C . PRO A 1 87 ? 13.341 -5.144 -0.326 1.00 91.81 87 PRO A C 1
ATOM 699 O O . PRO A 1 87 ? 12.953 -4.382 -1.208 1.00 91.81 87 PRO A O 1
ATOM 702 N N . LYS A 1 88 ? 13.885 -4.686 0.813 1.00 87.62 88 LYS A N 1
ATOM 703 C CA . LYS A 1 88 ? 14.145 -3.249 1.063 1.00 87.62 88 LYS A CA 1
ATOM 704 C C . LYS A 1 88 ? 15.465 -2.771 0.460 1.00 87.62 88 LYS A C 1
ATOM 706 O O . LYS A 1 88 ? 15.608 -1.573 0.212 1.00 87.62 88 LYS A O 1
ATOM 711 N N . ASP A 1 89 ? 16.414 -3.682 0.245 1.00 93.81 89 ASP A N 1
ATOM 712 C CA . ASP A 1 89 ? 17.682 -3.346 -0.390 1.00 93.81 89 ASP A CA 1
ATOM 713 C C . ASP A 1 89 ? 17.468 -2.924 -1.850 1.00 93.81 89 ASP A C 1
ATOM 715 O O . ASP A 1 89 ? 16.678 -3.507 -2.596 1.00 93.81 89 ASP A O 1
ATOM 719 N N . ARG A 1 90 ? 18.171 -1.865 -2.258 1.00 89.69 90 ARG A N 1
ATOM 720 C CA . ARG A 1 90 ? 18.002 -1.283 -3.590 1.00 89.69 90 ARG A CA 1
ATOM 721 C C . ARG A 1 90 ? 18.559 -2.190 -4.684 1.00 89.69 90 ARG A C 1
ATOM 723 O O . ARG A 1 90 ? 17.982 -2.213 -5.768 1.00 89.69 90 ARG A O 1
ATOM 730 N N . TYR A 1 91 ? 19.677 -2.867 -4.441 1.00 93.50 91 TYR A N 1
ATOM 731 C CA . TYR A 1 91 ? 20.312 -3.719 -5.442 1.00 93.50 91 TYR A CA 1
ATOM 732 C C . TYR A 1 91 ? 19.483 -4.980 -5.660 1.00 93.50 91 TYR A C 1
ATOM 734 O O . TYR A 1 91 ? 19.158 -5.283 -6.803 1.00 93.50 91 TYR A O 1
ATOM 742 N N . GLU A 1 92 ? 18.996 -5.602 -4.585 1.00 94.62 92 GLU A N 1
ATOM 743 C CA . GLU A 1 92 ? 18.079 -6.745 -4.682 1.00 94.62 92 GLU A CA 1
ATOM 744 C C . GLU A 1 92 ? 16.787 -6.389 -5.438 1.00 94.62 92 GLU A C 1
ATOM 746 O O . GLU A 1 92 ? 16.311 -7.163 -6.270 1.00 94.62 92 GLU A O 1
ATOM 751 N N . LYS A 1 93 ? 16.232 -5.185 -5.220 1.00 93.44 93 LYS A N 1
ATOM 752 C CA . LYS A 1 93 ? 15.093 -4.697 -6.018 1.00 93.44 93 LYS A CA 1
ATOM 753 C C . LYS A 1 93 ? 15.439 -4.524 -7.496 1.00 93.44 93 LYS A C 1
ATOM 755 O O . LYS A 1 93 ? 14.595 -4.810 -8.342 1.00 93.44 93 LYS A O 1
ATOM 760 N N . ILE A 1 94 ? 16.625 -4.006 -7.820 1.00 91.56 94 ILE A N 1
ATOM 761 C CA . ILE A 1 94 ? 17.055 -3.828 -9.216 1.00 91.56 94 ILE A CA 1
ATOM 762 C C . ILE A 1 94 ? 17.182 -5.190 -9.896 1.00 91.56 94 ILE A C 1
ATOM 764 O O . ILE A 1 94 ? 16.659 -5.353 -10.996 1.00 91.56 94 ILE A O 1
ATOM 768 N N . ASP A 1 95 ? 17.805 -6.160 -9.230 1.00 93.38 95 ASP A N 1
ATOM 769 C CA . ASP A 1 95 ? 17.960 -7.515 -9.755 1.00 93.38 95 ASP A CA 1
ATOM 770 C C . ASP A 1 95 ? 16.596 -8.160 -10.007 1.00 93.38 95 ASP A C 1
ATOM 772 O O . ASP A 1 95 ? 16.343 -8.654 -11.105 1.00 93.38 95 ASP A O 1
ATOM 776 N N . LEU A 1 96 ? 15.667 -8.054 -9.049 1.00 93.06 96 LEU A N 1
ATOM 777 C CA . LEU A 1 96 ? 14.298 -8.543 -9.209 1.00 93.06 96 LEU A CA 1
ATOM 778 C C . LEU A 1 96 ? 13.566 -7.845 -10.364 1.00 93.06 96 LEU A C 1
ATOM 780 O O . LEU A 1 96 ? 12.849 -8.486 -11.127 1.00 93.06 96 LEU A O 1
ATOM 784 N N . PHE A 1 97 ? 13.743 -6.532 -10.520 1.00 90.75 97 PHE A N 1
ATOM 785 C CA . PHE A 1 97 ? 13.122 -5.781 -11.609 1.00 90.75 97 PHE A CA 1
ATOM 786 C C . PHE A 1 97 ? 13.650 -6.203 -12.984 1.00 90.75 97 PHE A C 1
ATOM 788 O O . PHE A 1 97 ? 12.867 -6.375 -13.920 1.00 90.75 97 PHE A O 1
ATOM 795 N N . ILE A 1 98 ? 14.966 -6.393 -13.107 1.00 90.62 98 ILE A N 1
ATOM 796 C CA . ILE A 1 98 ? 15.599 -6.879 -14.337 1.00 90.62 98 ILE A CA 1
ATOM 797 C C . ILE A 1 98 ? 15.130 -8.301 -14.640 1.00 90.62 98 ILE A C 1
ATOM 799 O O . ILE A 1 98 ? 14.742 -8.575 -15.774 1.00 90.62 98 ILE A O 1
ATOM 803 N N . ASP A 1 99 ? 15.112 -9.180 -13.640 1.00 91.81 99 ASP A N 1
ATOM 804 C CA . ASP A 1 99 ? 14.660 -10.560 -13.800 1.00 91.81 99 ASP A CA 1
ATOM 805 C C . ASP A 1 99 ? 13.201 -10.619 -14.271 1.00 91.81 99 ASP A C 1
ATOM 807 O O . ASP A 1 99 ? 12.891 -11.281 -15.262 1.00 91.81 99 ASP A O 1
ATOM 811 N N . MET A 1 100 ? 12.317 -9.821 -13.660 1.00 88.38 100 MET A N 1
ATOM 812 C CA . MET A 1 100 ? 10.935 -9.675 -14.119 1.00 88.38 100 MET A CA 1
ATOM 813 C C . MET A 1 100 ? 10.855 -9.195 -15.571 1.00 88.38 100 MET A C 1
ATOM 815 O O . MET A 1 100 ? 10.039 -9.710 -16.330 1.00 88.38 100 MET A O 1
ATOM 819 N N . ALA A 1 101 ? 11.675 -8.224 -15.979 1.00 86.19 101 ALA A N 1
ATOM 820 C CA . ALA A 1 101 ? 11.659 -7.702 -17.345 1.00 86.19 101 ALA A CA 1
ATOM 821 C C . ALA A 1 101 ? 12.161 -8.726 -18.378 1.00 86.19 101 ALA A C 1
ATOM 823 O O . ALA A 1 101 ? 11.599 -8.813 -19.469 1.00 86.19 101 ALA A O 1
ATOM 824 N N . LEU A 1 102 ? 13.191 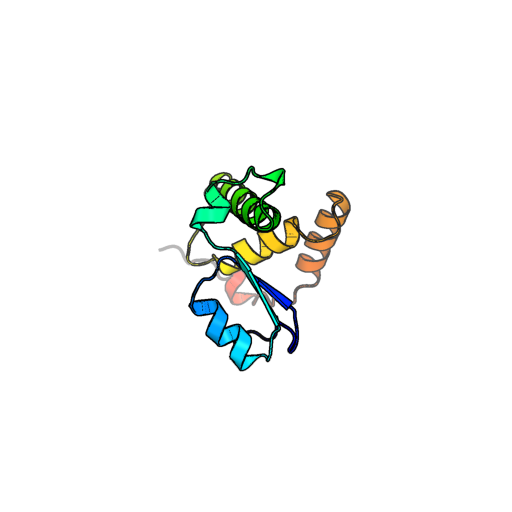-9.506 -18.037 1.00 86.56 102 LEU A N 1
ATOM 825 C CA . LEU A 1 102 ? 13.773 -10.529 -18.911 1.00 86.56 102 LEU A CA 1
ATOM 826 C C . LEU A 1 102 ? 12.891 -11.776 -19.020 1.00 86.56 102 LEU A C 1
ATOM 828 O O . LEU A 1 102 ? 12.770 -12.349 -20.102 1.00 86.56 102 LEU A O 1
ATOM 832 N N . ASN A 1 103 ? 12.262 -12.174 -17.915 1.00 84.50 103 ASN A N 1
ATOM 833 C CA . ASN A 1 103 ? 11.413 -13.360 -17.849 1.00 84.50 103 ASN A CA 1
ATOM 834 C C . ASN A 1 103 ? 9.943 -13.062 -18.165 1.00 84.50 103 ASN A C 1
ATOM 836 O O . ASN A 1 103 ? 9.140 -13.992 -18.258 1.00 84.50 103 ASN A O 1
ATOM 840 N N . SER A 1 104 ? 9.564 -11.791 -18.350 1.00 77.44 104 SER A N 1
ATOM 841 C CA . SER A 1 104 ? 8.221 -11.439 -18.806 1.00 77.44 104 SER A CA 1
ATOM 842 C C . SER A 1 104 ? 8.039 -11.902 -20.256 1.00 77.44 104 SER A C 1
ATOM 844 O O . SER A 1 104 ? 8.768 -11.443 -21.140 1.00 77.44 104 SER A O 1
ATOM 846 N N . PRO A 1 105 ? 7.065 -12.783 -20.552 1.00 63.84 105 PRO A N 1
ATOM 847 C CA . PRO A 1 105 ? 6.794 -13.230 -21.911 1.00 63.84 105 PRO A CA 1
ATOM 848 C C . PRO A 1 105 ? 6.101 -12.115 -22.706 1.00 63.84 105 PRO A C 1
ATOM 850 O O . PRO A 1 105 ? 4.895 -12.130 -22.944 1.00 63.84 105 PRO A O 1
ATOM 853 N N . GLN A 1 106 ? 6.874 -11.123 -23.134 1.00 66.88 106 GLN A N 1
ATOM 854 C CA . GLN A 1 106 ? 6.448 -10.095 -24.075 1.00 66.88 106 GLN A CA 1
ATOM 855 C C . GLN A 1 106 ? 6.795 -10.579 -25.485 1.00 66.88 106 GLN A C 1
ATOM 857 O O . GLN A 1 106 ? 7.941 -10.515 -25.930 1.00 66.88 106 GLN A O 1
ATOM 862 N N . VAL A 1 107 ? 5.802 -11.096 -26.212 1.00 64.94 107 VAL A N 1
ATOM 863 C CA . VAL A 1 107 ? 5.984 -11.484 -27.617 1.00 64.94 107 VAL A CA 1
ATOM 864 C C . VAL A 1 107 ? 5.995 -10.221 -28.473 1.00 64.94 107 VAL A C 1
ATOM 866 O O . VAL A 1 107 ? 4.960 -9.750 -28.942 1.00 64.94 107 VAL A O 1
ATOM 869 N N . ALA A 1 108 ? 7.183 -9.671 -28.701 1.00 63.91 108 ALA A N 1
ATOM 870 C CA . ALA A 1 108 ? 7.379 -8.619 -29.683 1.00 63.91 108 ALA A CA 1
ATOM 871 C C . ALA A 1 108 ? 7.211 -9.206 -31.094 1.00 63.91 108 ALA A C 1
ATOM 873 O O . ALA A 1 108 ? 8.101 -9.873 -31.627 1.00 63.91 108 ALA A O 1
ATOM 874 N N . LYS A 1 109 ? 6.055 -8.980 -31.728 1.00 71.25 109 LYS A N 1
ATOM 875 C CA . LYS A 1 109 ? 5.869 -9.367 -33.130 1.00 71.25 109 LYS A CA 1
ATOM 876 C C . LYS A 1 109 ? 6.806 -8.527 -33.993 1.00 71.25 109 LYS A C 1
ATOM 878 O O . LYS A 1 109 ? 6.685 -7.307 -34.049 1.00 71.25 109 LYS A O 1
ATOM 883 N N . TYR A 1 110 ? 7.702 -9.192 -34.721 1.00 70.44 110 TYR A N 1
ATOM 884 C CA . TYR A 1 110 ? 8.690 -8.552 -35.598 1.00 70.44 110 TYR A CA 1
ATOM 885 C C . TYR A 1 110 ? 8.082 -7.477 -36.515 1.00 70.44 110 TYR A C 1
ATOM 887 O O . TYR A 1 110 ? 8.661 -6.407 -36.671 1.00 70.44 110 TYR A O 1
ATOM 895 N N . ARG A 1 111 ? 6.890 -7.723 -37.083 1.00 73.62 111 ARG A N 1
ATOM 896 C CA . ARG A 1 111 ? 6.189 -6.747 -37.937 1.00 73.62 111 ARG A CA 1
ATOM 897 C C . ARG A 1 111 ? 5.818 -5.454 -37.212 1.00 73.62 111 ARG A C 1
ATOM 899 O O . ARG A 1 111 ? 5.896 -4.414 -37.848 1.00 73.62 111 ARG A O 1
ATOM 906 N N . ASP A 1 112 ? 5.456 -5.510 -35.936 1.00 74.69 112 ASP A N 1
ATOM 907 C CA . ASP A 1 112 ? 5.020 -4.335 -35.172 1.00 74.69 112 ASP A CA 1
ATOM 908 C C . ASP A 1 112 ? 6.222 -3.481 -34.731 1.00 74.69 112 ASP A C 1
ATOM 910 O O . ASP A 1 112 ? 6.133 -2.258 -34.670 1.00 74.69 112 ASP A O 1
ATOM 914 N N . VAL A 1 113 ? 7.374 -4.119 -34.483 1.00 74.56 113 VAL A N 1
ATOM 915 C CA . VAL A 1 113 ? 8.616 -3.440 -34.068 1.00 74.56 113 VAL A CA 1
ATOM 916 C C . VAL A 1 113 ? 9.426 -2.928 -35.263 1.00 74.56 113 VAL A C 1
ATOM 918 O O . VAL A 1 113 ? 10.008 -1.848 -35.201 1.00 74.56 113 VAL A O 1
ATOM 921 N N . MET A 1 114 ? 9.469 -3.691 -36.359 1.00 76.56 114 MET A N 1
ATOM 922 C CA . MET A 1 114 ? 10.342 -3.427 -37.511 1.00 76.56 114 MET A CA 1
ATOM 923 C C . MET A 1 114 ? 9.608 -2.892 -38.744 1.00 76.56 114 MET A C 1
ATOM 925 O O . MET A 1 114 ? 10.251 -2.658 -39.772 1.00 76.56 114 MET A O 1
ATOM 929 N N . SER A 1 115 ? 8.287 -2.662 -38.696 1.00 67.69 115 SER A N 1
ATOM 930 C CA . SER A 1 115 ? 7.631 -1.929 -39.782 1.00 67.69 115 SER A CA 1
ATOM 931 C C . SER A 1 115 ? 8.178 -0.505 -39.813 1.00 67.69 115 SER A C 1
ATOM 933 O O . SER A 1 115 ? 7.837 0.329 -38.973 1.00 67.69 115 SER A O 1
ATOM 935 N N . ARG A 1 116 ? 9.037 -0.210 -40.793 1.00 60.50 116 ARG A N 1
ATOM 936 C CA . ARG A 1 116 ? 9.416 1.165 -41.123 1.00 60.50 116 ARG A CA 1
ATOM 937 C C . ARG A 1 116 ? 8.128 1.973 -41.280 1.00 60.50 116 ARG A C 1
ATOM 939 O O . ARG A 1 116 ? 7.295 1.620 -42.115 1.00 60.50 116 ARG A O 1
ATOM 946 N N . LYS A 1 117 ? 7.971 3.063 -40.521 1.00 60.56 117 LYS A N 1
ATOM 947 C CA . LYS A 1 117 ? 7.013 4.108 -40.894 1.00 60.56 117 LYS A CA 1
ATOM 948 C C . LYS A 1 117 ? 7.433 4.576 -42.283 1.00 60.56 117 LYS A C 1
ATOM 950 O O . LYS A 1 117 ? 8.472 5.215 -42.425 1.00 60.56 117 LYS A O 1
ATOM 955 N N . ALA A 1 118 ? 6.683 4.183 -43.310 1.00 56.00 118 ALA A N 1
ATOM 956 C CA . ALA A 1 118 ? 6.836 4.771 -44.627 1.00 56.00 118 ALA A CA 1
ATOM 957 C C . ALA A 1 118 ? 6.568 6.268 -44.453 1.00 56.00 118 ALA A C 1
ATOM 959 O O . ALA A 1 118 ? 5.456 6.658 -44.093 1.00 56.00 118 ALA A O 1
ATOM 960 N N . SER A 1 119 ? 7.616 7.078 -44.593 1.00 54.56 119 SER A N 1
ATOM 961 C CA . SER A 1 119 ? 7.491 8.529 -44.576 1.00 54.56 119 SER A CA 1
ATOM 962 C C . SER A 1 119 ? 6.512 8.922 -45.680 1.00 54.56 119 SER A C 1
ATOM 964 O O . SER A 1 119 ? 6.681 8.492 -46.823 1.00 54.56 119 SER A O 1
ATOM 966 N N . LYS A 1 120 ? 5.482 9.690 -45.325 1.00 43.47 120 LYS A N 1
ATOM 967 C CA . LYS A 1 120 ? 4.845 10.592 -46.284 1.00 43.47 120 LYS A CA 1
ATOM 968 C C . LYS A 1 120 ? 5.665 11.869 -46.368 1.00 43.47 120 LYS A C 1
ATOM 970 O O . LYS A 1 120 ? 6.333 12.183 -45.354 1.00 43.47 120 LYS A O 1
#

Secondary structure (DSSP, 8-state):
--TTS-TT-EEEES--THHHHHHHHHT-EEEE--HHHHTTS-GGG-TTHHHHHHHHHHHHHHHH-TT--GGGHHHHHHHHHHHHSSP-SHHHHHHHHHHHHHHS-----HHHHH------

Foldseek 3Di:
DDPPDAAQEEEEEAPDPVVVVVCVVRVYHYDHHHPVVLVVDDLVPRPCNVVVVLVVVLVVVQVVDPPDDPVCVVVSVVVSCLCPDDDVDPVVSVVVVVCCVVPPPDPDDCCVVPVPPPDD

Radius of gyration: 20.74 Å; chains: 1; bounding box: 41×30×65 Å

Sequence (120 aa):
MGTHIKEGSHLVHDGEKSHRVLIEQLGLTSEEYDSDELKKLSDKDNPLDPINEIHSLAKRFMKAHGGYNRDNLQDWMNLISFILSEPKDRYEKIDLFIDMALNSPQVAKYRDVMSRKASK

pLDDT: mean 85.49, std 10.59, range [43.47, 95.5]